Protein AF-B7PJU0-F1 (afdb_monomer_lite)

Foldseek 3Di:
DVVVVVVVVVLVCLVPPLLLVLLVLVVCVVVPNPAGKDKDKAAPVDNCPPPVNLVCLLVQVCVVVVHDVLSSVSSVVNVCQVVCCVVPVDDDQWDWDATPRIIMTMHDSDPDPPPDPVSVVSVVVSVVCVVVVVVVVVVVD

Organism: Ixodes scapularis (NCBI:txid6945)

pLDDT: mean 76.06, std 14.0, range [39.47, 94.56]

Sequence (141 aa):
MGDVRARQRDMFSDLLSVCPVLYFADFLVRAGARSVRRYLLSRRTEPRAQRSYALSLVFGDPMVRGSNPRLEALSLRMIHLWTSFAKTGRIPRRFQETIAGYTIEISDVVYSEEEAPFLRFREGHCNFLRPHYSRVLNGIL

Structure (mmCIF, N/CA/C/O backbone):
data_AF-B7PJU0-F1
#
_entry.id   AF-B7PJU0-F1
#
loop_
_atom_site.group_PDB
_atom_site.id
_atom_site.type_symbol
_atom_site.label_atom_id
_atom_site.label_alt_id
_atom_site.label_comp_id
_atom_site.label_asym_id
_atom_site.label_entity_id
_atom_site.label_seq_id
_atom_site.pdbx_PDB_ins_code
_atom_site.Cartn_x
_atom_site.Cartn_y
_atom_site.Cartn_z
_atom_site.occupancy
_atom_site.B_iso_or_equiv
_atom_site.auth_seq_id
_atom_site.auth_comp_id
_atom_site.auth_asym_id
_atom_site.auth_atom_id
_atom_site.pdbx_PDB_model_num
ATOM 1 N N . MET A 1 1 ? 10.832 30.383 -5.064 1.00 44.22 1 MET A N 1
ATOM 2 C CA . MET A 1 1 ? 9.435 30.060 -5.461 1.00 44.22 1 MET A CA 1
ATOM 3 C C . MET A 1 1 ? 9.118 28.558 -5.608 1.00 44.22 1 MET A C 1
ATOM 5 O O . MET A 1 1 ? 7.941 28.223 -5.582 1.00 44.22 1 MET A O 1
ATOM 9 N N . GLY A 1 2 ? 10.094 27.639 -5.727 1.00 51.72 2 GLY A N 1
ATOM 10 C CA . GLY A 1 2 ? 9.821 26.190 -5.864 1.00 51.72 2 GLY A CA 1
ATOM 11 C C . GLY A 1 2 ? 9.319 25.473 -4.596 1.00 51.72 2 GLY A C 1
ATOM 12 O O . GLY A 1 2 ? 8.578 24.499 -4.700 1.00 51.72 2 GLY A O 1
ATOM 13 N N . ASP A 1 3 ? 9.665 25.989 -3.415 1.00 64.75 3 ASP A N 1
ATOM 14 C CA . ASP A 1 3 ? 9.378 25.370 -2.111 1.00 64.75 3 ASP A CA 1
ATOM 15 C C . ASP A 1 3 ? 7.884 25.458 -1.717 1.00 64.75 3 ASP A C 1
ATOM 17 O O . ASP A 1 3 ? 7.265 24.474 -1.324 1.00 64.75 3 ASP A O 1
ATOM 21 N N . VAL A 1 4 ? 7.230 26.600 -1.963 1.00 68.44 4 VAL A N 1
ATOM 22 C CA . VAL A 1 4 ? 5.816 26.817 -1.583 1.00 68.44 4 VAL A CA 1
ATOM 23 C C . VAL A 1 4 ? 4.866 25.842 -2.287 1.00 68.44 4 VAL A C 1
ATOM 25 O O . VAL A 1 4 ? 3.989 25.261 -1.653 1.00 68.44 4 VAL A O 1
ATOM 28 N N . ARG A 1 5 ? 5.064 25.595 -3.589 1.00 70.19 5 ARG A N 1
ATOM 29 C CA . ARG A 1 5 ? 4.241 24.635 -4.349 1.00 70.19 5 ARG A CA 1
ATOM 30 C C . ARG A 1 5 ? 4.484 23.187 -3.921 1.00 70.19 5 ARG A C 1
ATOM 32 O O . ARG A 1 5 ? 3.604 22.346 -4.091 1.00 70.19 5 ARG A O 1
ATOM 39 N N . ALA A 1 6 ? 5.681 22.858 -3.437 1.00 66.50 6 ALA A N 1
ATOM 40 C CA . ALA A 1 6 ? 5.957 21.539 -2.875 1.00 66.50 6 ALA A CA 1
ATOM 41 C C . ALA A 1 6 ? 5.188 21.361 -1.559 1.00 66.50 6 ALA A C 1
ATOM 43 O O . ALA A 1 6 ? 4.360 20.459 -1.472 1.00 66.50 6 ALA A O 1
ATOM 44 N N . ARG A 1 7 ? 5.325 22.316 -0.631 1.00 69.44 7 ARG A N 1
ATOM 45 C CA . ARG A 1 7 ? 4.628 22.310 0.665 1.00 69.44 7 ARG A CA 1
ATOM 46 C C . ARG A 1 7 ? 3.106 22.296 0.541 1.00 69.44 7 ARG A C 1
ATOM 48 O O . ARG A 1 7 ? 2.445 21.534 1.235 1.00 69.44 7 ARG A O 1
ATOM 55 N N . GLN A 1 8 ? 2.537 23.089 -0.371 1.00 75.25 8 GLN A N 1
ATOM 56 C CA . GLN A 1 8 ? 1.091 23.074 -0.623 1.00 75.25 8 GLN A CA 1
ATOM 57 C C . GLN A 1 8 ? 0.612 21.692 -1.082 1.00 75.25 8 GLN A C 1
ATOM 59 O O . GLN A 1 8 ? -0.399 21.198 -0.596 1.00 75.25 8 GLN A O 1
ATOM 64 N N . ARG A 1 9 ? 1.344 21.035 -1.987 1.00 73.19 9 ARG A N 1
ATOM 65 C CA . ARG A 1 9 ? 0.986 19.687 -2.453 1.00 73.19 9 ARG A CA 1
ATOM 66 C C . ARG A 1 9 ? 1.139 18.634 -1.366 1.00 73.19 9 ARG A C 1
ATOM 68 O O . ARG A 1 9 ? 0.289 17.757 -1.282 1.00 73.19 9 ARG A O 1
ATOM 75 N N . ASP A 1 10 ? 2.175 18.735 -0.541 1.00 73.00 10 ASP A N 1
ATOM 76 C CA . ASP A 1 10 ? 2.347 17.870 0.625 1.00 73.00 10 ASP A CA 1
ATOM 77 C C . ASP A 1 10 ? 1.168 18.003 1.590 1.00 73.00 10 ASP A C 1
ATOM 79 O O . ASP A 1 10 ? 0.612 16.992 2.005 1.00 73.00 10 ASP A O 1
ATOM 83 N N . MET A 1 11 ? 0.717 19.231 1.854 1.00 75.50 11 MET A N 1
ATOM 84 C CA . MET A 1 11 ? -0.460 19.496 2.680 1.00 75.50 11 MET A CA 1
ATOM 85 C C . MET A 1 11 ? -1.736 18.885 2.083 1.00 75.50 11 MET A C 1
ATOM 87 O O . MET A 1 11 ? -2.495 18.234 2.796 1.00 75.50 11 MET A O 1
ATOM 91 N N . PHE A 1 12 ? -1.969 19.036 0.774 1.00 79.31 12 PHE A N 1
ATOM 92 C CA . PHE A 1 12 ? -3.116 18.403 0.110 1.00 79.31 12 PHE A CA 1
ATOM 93 C C . PHE A 1 12 ? -3.019 16.873 0.103 1.00 79.31 12 PHE A C 1
ATOM 95 O O . PHE A 1 12 ? -4.028 16.199 0.288 1.00 79.31 12 PHE A O 1
ATOM 102 N N . SER A 1 13 ? -1.826 16.310 -0.090 1.00 77.88 13 SER A N 1
ATOM 103 C CA . SER A 1 13 ? -1.604 14.862 -0.024 1.00 77.88 13 SER A CA 1
ATOM 104 C C . SER A 1 13 ? -1.875 14.318 1.381 1.00 77.88 13 SER A C 1
ATOM 106 O O . SER A 1 13 ? -2.505 13.265 1.520 1.00 77.88 13 SER A O 1
ATOM 108 N N . ASP A 1 14 ? -1.452 15.045 2.414 1.00 79.00 14 ASP A N 1
ATOM 109 C CA . ASP A 1 14 ? -1.707 14.695 3.810 1.00 79.00 14 ASP A CA 1
ATOM 110 C C . ASP A 1 14 ? -3.201 14.754 4.125 1.00 79.00 14 ASP A C 1
ATOM 112 O O . ASP A 1 14 ? -3.755 13.792 4.660 1.00 79.00 14 ASP A O 1
ATOM 116 N N . LEU A 1 15 ? -3.867 15.832 3.703 1.00 80.62 15 LEU A N 1
ATOM 117 C CA . LEU A 1 15 ? -5.296 16.052 3.915 1.00 80.62 15 LEU A CA 1
ATOM 118 C C . LEU A 1 15 ? -6.177 15.036 3.161 1.00 80.62 15 LEU A C 1
ATOM 120 O O . LEU A 1 15 ? -7.170 14.552 3.685 1.00 80.62 15 LEU A O 1
ATOM 124 N N . LEU A 1 16 ? -5.837 14.700 1.916 1.00 80.81 16 LEU A N 1
ATOM 125 C CA . LEU A 1 16 ? -6.720 13.917 1.039 1.00 80.81 16 LEU A CA 1
ATOM 126 C C . LEU A 1 16 ? -6.354 12.432 0.941 1.00 80.81 16 LEU A C 1
ATOM 128 O O . LEU A 1 16 ? -7.089 11.663 0.323 1.00 80.81 16 LEU A O 1
ATOM 132 N N . SER A 1 17 ? -5.205 12.016 1.475 1.00 79.69 17 SER A N 1
ATOM 133 C CA . SER A 1 17 ? -4.754 10.617 1.393 1.00 79.69 17 SER A CA 1
ATOM 134 C C . SER A 1 17 ? -4.157 10.115 2.683 1.00 79.69 17 SER A C 1
ATOM 136 O O . SER A 1 17 ? -4.664 9.156 3.254 1.00 79.69 17 SER A O 1
ATOM 138 N N . VAL A 1 18 ? -3.039 10.711 3.099 1.00 79.88 18 VAL A N 1
ATOM 139 C CA . VAL A 1 18 ? -2.160 10.065 4.074 1.00 79.88 18 VAL A CA 1
ATOM 140 C C . VAL A 1 18 ? -2.856 10.024 5.426 1.00 79.88 18 VAL A C 1
ATOM 142 O O . VAL A 1 18 ? -3.048 8.945 5.976 1.00 79.88 18 VAL A O 1
ATOM 145 N N . CYS A 1 19 ? -3.324 11.168 5.927 1.00 82.31 19 CYS A N 1
ATOM 146 C CA . CYS A 1 19 ? -3.940 11.236 7.245 1.00 82.31 19 CYS A CA 1
ATOM 147 C C . CYS A 1 19 ? -5.275 10.484 7.351 1.00 82.31 19 CYS A C 1
ATOM 149 O O . CYS A 1 19 ? -5.443 9.783 8.349 1.00 82.31 19 CYS A O 1
ATOM 151 N N . PRO A 1 20 ? -6.191 10.529 6.359 1.00 84.31 20 PRO A N 1
ATOM 152 C CA . PRO A 1 20 ? -7.375 9.672 6.367 1.00 84.31 20 PRO A CA 1
ATOM 153 C C . PRO A 1 20 ? -7.043 8.175 6.436 1.00 84.31 20 PRO A C 1
ATOM 155 O O . PRO A 1 20 ? -7.652 7.455 7.222 1.00 84.31 20 PRO A O 1
ATOM 158 N N . VAL A 1 21 ? -6.056 7.703 5.662 1.00 84.56 21 VAL A N 1
ATOM 159 C CA . VAL A 1 21 ? -5.651 6.284 5.661 1.00 84.56 21 VAL A CA 1
ATOM 160 C C . VAL A 1 21 ? -5.015 5.887 6.991 1.00 84.56 21 VAL A C 1
ATOM 162 O O . VAL A 1 21 ? -5.338 4.827 7.522 1.00 84.56 21 VAL A O 1
ATOM 165 N N . LEU A 1 22 ? -4.147 6.735 7.554 1.00 82.62 22 LEU A N 1
ATOM 166 C CA . LEU A 1 22 ? -3.555 6.495 8.872 1.00 82.62 22 LEU A CA 1
ATOM 167 C C . LEU A 1 22 ? -4.631 6.454 9.963 1.00 82.62 22 LEU A C 1
ATOM 169 O O . LEU A 1 22 ? -4.653 5.528 10.766 1.00 82.62 22 LEU A O 1
ATOM 173 N N . TYR A 1 23 ? -5.569 7.402 9.947 1.00 82.38 23 TYR A N 1
ATOM 174 C CA . TYR A 1 23 ? -6.664 7.437 10.912 1.00 82.38 23 TYR A CA 1
ATOM 175 C C . TYR A 1 23 ? -7.587 6.219 10.795 1.00 82.38 23 TYR A C 1
ATOM 177 O O . TYR A 1 23 ? -7.970 5.635 11.807 1.00 82.38 23 TYR A O 1
ATOM 185 N N . PHE A 1 24 ? -7.914 5.797 9.574 1.00 84.50 24 PHE A N 1
ATOM 186 C CA . PHE A 1 24 ? -8.717 4.600 9.350 1.00 84.50 24 PHE A CA 1
ATOM 187 C C . PHE A 1 24 ? -7.995 3.330 9.820 1.00 84.50 24 PHE A C 1
ATOM 189 O O . PHE A 1 24 ? -8.608 2.467 10.443 1.00 84.50 24 PHE A O 1
ATOM 196 N N . ALA A 1 25 ? -6.682 3.234 9.594 1.00 84.62 25 ALA A N 1
ATOM 197 C CA . ALA A 1 25 ? -5.875 2.133 10.107 1.00 84.62 25 ALA A CA 1
ATOM 198 C C . ALA A 1 25 ? -5.895 2.088 11.647 1.00 84.62 25 ALA A C 1
ATOM 200 O O . ALA A 1 25 ? -6.136 1.022 12.218 1.00 84.62 25 ALA A O 1
ATOM 201 N N . ASP A 1 26 ? -5.723 3.237 12.312 1.00 81.50 26 ASP A N 1
ATOM 202 C CA . ASP A 1 26 ? -5.823 3.357 13.774 1.00 81.50 26 ASP A CA 1
ATOM 203 C C . ASP A 1 26 ? -7.212 2.932 14.277 1.00 81.50 26 ASP A C 1
ATOM 205 O O . ASP A 1 26 ? -7.333 2.246 15.295 1.00 81.50 26 ASP A O 1
ATOM 209 N N . PHE A 1 27 ? -8.271 3.347 13.575 1.00 83.50 27 PHE A N 1
ATOM 210 C CA . PHE A 1 27 ? -9.649 2.985 13.896 1.00 83.50 27 PHE A CA 1
ATOM 211 C C . PHE A 1 27 ? -9.868 1.471 13.809 1.00 83.50 27 PHE A C 1
ATOM 213 O O . PHE A 1 27 ? -10.403 0.888 14.748 1.00 83.50 27 PHE A O 1
ATOM 220 N N . LEU A 1 28 ? -9.403 0.817 12.737 1.00 86.12 28 LEU A N 1
ATOM 221 C CA . LEU A 1 28 ? -9.536 -0.633 12.565 1.00 86.12 28 LEU A CA 1
ATOM 222 C C . LEU A 1 28 ? -8.865 -1.409 13.702 1.00 86.12 28 LEU A C 1
ATOM 224 O O . LEU A 1 28 ? -9.447 -2.364 14.215 1.00 86.12 28 LEU A O 1
ATOM 228 N N . VAL A 1 29 ? -7.671 -0.988 14.133 1.00 85.06 29 VAL A N 1
ATOM 229 C CA . VAL A 1 29 ? -6.995 -1.601 15.288 1.00 85.06 29 VAL A CA 1
ATOM 230 C C . VAL A 1 29 ? -7.843 -1.463 16.551 1.00 85.06 29 VAL A C 1
ATOM 232 O O . VAL A 1 29 ? -8.069 -2.455 17.242 1.00 85.06 29 VAL A O 1
ATOM 235 N N . ARG A 1 30 ? -8.364 -0.261 16.837 1.00 83.56 30 ARG A N 1
ATOM 236 C CA . ARG A 1 30 ? -9.221 -0.019 18.015 1.00 83.56 30 ARG A CA 1
ATOM 237 C C . ARG A 1 30 ? -10.539 -0.790 17.963 1.00 83.56 30 ARG A C 1
ATOM 239 O O . ARG A 1 30 ? -11.025 -1.212 19.004 1.00 83.56 30 ARG A O 1
ATOM 246 N N . ALA A 1 31 ? -11.086 -1.001 16.769 1.00 86.56 31 ALA A N 1
ATOM 247 C CA . ALA A 1 31 ? -12.291 -1.794 16.541 1.00 86.56 31 ALA A CA 1
ATOM 248 C C . ALA A 1 31 ? -12.059 -3.317 16.669 1.00 86.56 31 ALA A C 1
ATOM 250 O O . ALA A 1 31 ? -12.998 -4.095 16.517 1.00 86.56 31 ALA A O 1
ATOM 251 N N . GLY A 1 32 ? -10.827 -3.763 16.946 1.00 85.62 32 GLY A N 1
ATOM 252 C CA . GLY A 1 32 ? -10.502 -5.173 17.171 1.00 85.62 32 GLY A CA 1
ATOM 253 C C . GLY A 1 32 ? -10.046 -5.933 15.924 1.00 85.62 32 GLY A C 1
ATOM 254 O O . GLY A 1 32 ? -10.018 -7.168 15.933 1.00 85.62 32 GLY A O 1
ATOM 255 N N . ALA A 1 33 ? -9.668 -5.236 14.845 1.00 85.56 33 ALA A N 1
ATOM 256 C CA . ALA A 1 33 ? -9.076 -5.888 13.682 1.00 85.56 33 ALA A CA 1
ATOM 257 C C . ALA A 1 33 ? -7.775 -6.609 14.073 1.00 85.56 33 ALA A C 1
ATOM 259 O O . ALA A 1 33 ? -6.842 -6.022 14.617 1.00 85.56 33 ALA A O 1
ATOM 260 N N . ARG A 1 34 ? -7.700 -7.908 13.761 1.00 79.50 34 ARG A N 1
ATOM 261 C CA . ARG A 1 34 ? -6.589 -8.783 14.180 1.00 79.50 34 ARG A CA 1
ATOM 262 C C . ARG A 1 34 ? -5.289 -8.562 13.400 1.00 79.50 34 ARG A C 1
ATOM 264 O O . ARG A 1 34 ? -4.231 -8.995 13.848 1.00 79.50 34 ARG A O 1
ATOM 271 N N . SER A 1 35 ? -5.365 -7.953 12.217 1.00 81.75 35 SER A N 1
ATOM 272 C CA . SER A 1 35 ? -4.216 -7.721 11.338 1.00 81.75 35 SER A CA 1
ATOM 273 C C . SER A 1 35 ? -4.435 -6.448 10.528 1.00 81.75 35 SER A C 1
ATOM 275 O O . SER A 1 35 ? -5.211 -6.437 9.575 1.00 81.75 35 SER A O 1
ATOM 277 N N . VAL A 1 36 ? -3.756 -5.371 10.923 1.00 85.06 36 VAL A N 1
ATOM 278 C CA . VAL A 1 36 ? -3.688 -4.123 10.156 1.00 85.06 36 VAL A CA 1
ATOM 279 C C . VAL A 1 36 ? -2.220 -3.829 9.871 1.00 85.06 36 VAL A C 1
ATOM 281 O O . VAL A 1 36 ? -1.369 -3.870 10.767 1.00 85.06 36 VAL A O 1
ATOM 284 N N . ARG A 1 37 ? -1.915 -3.588 8.597 1.00 84.50 37 ARG A N 1
ATOM 285 C CA . ARG A 1 37 ? -0.563 -3.338 8.099 1.00 84.50 37 ARG A CA 1
ATOM 286 C C . ARG A 1 37 ? -0.578 -2.110 7.214 1.00 84.50 37 ARG A C 1
ATOM 288 O O . ARG A 1 37 ? -1.477 -1.951 6.391 1.00 84.50 37 ARG A O 1
ATOM 295 N N . ARG A 1 38 ? 0.430 -1.261 7.379 1.00 84.19 38 ARG A N 1
ATOM 296 C CA . ARG A 1 38 ? 0.674 -0.103 6.519 1.00 84.19 38 ARG A CA 1
ATOM 297 C C . ARG A 1 38 ? 1.910 -0.382 5.687 1.00 84.19 38 ARG A C 1
ATOM 299 O O . ARG A 1 38 ? 2.838 -1.037 6.160 1.00 84.19 38 ARG A O 1
ATOM 306 N N . TYR A 1 39 ? 1.924 0.134 4.466 1.00 83.62 39 TYR A N 1
ATOM 307 C CA . TYR A 1 39 ? 3.143 0.178 3.680 1.00 83.62 39 TYR A CA 1
ATOM 308 C C . TYR A 1 39 ? 3.323 1.542 3.023 1.00 83.62 39 TYR A C 1
ATOM 310 O O . TYR A 1 39 ? 2.351 2.210 2.666 1.00 83.62 39 TYR A O 1
ATOM 318 N N . LEU A 1 40 ? 4.579 1.935 2.859 1.00 81.69 40 LEU A N 1
ATOM 319 C CA . LEU A 1 40 ? 4.999 3.102 2.106 1.00 81.69 40 LEU A CA 1
ATOM 320 C C . LEU A 1 40 ? 5.849 2.625 0.931 1.00 81.69 40 LEU A C 1
ATOM 322 O O . LEU A 1 40 ? 6.829 1.908 1.112 1.00 81.69 40 LEU A O 1
ATOM 326 N N . LEU A 1 41 ? 5.472 3.047 -0.272 1.00 83.94 41 LEU A N 1
ATOM 327 C CA . LEU A 1 41 ? 6.292 2.915 -1.468 1.00 83.94 41 LEU A CA 1
ATOM 328 C C . LEU A 1 41 ? 6.826 4.303 -1.820 1.00 83.94 41 LEU A C 1
ATOM 330 O O . LEU A 1 41 ? 6.053 5.200 -2.157 1.00 83.94 41 LEU A O 1
ATOM 334 N N . SER A 1 42 ? 8.140 4.486 -1.746 1.00 78.31 42 SER A N 1
ATOM 335 C CA . SER A 1 42 ? 8.796 5.768 -2.022 1.00 78.31 42 SER A CA 1
ATOM 336 C C . SER A 1 42 ? 9.967 5.596 -2.985 1.00 78.31 42 SER A C 1
ATOM 338 O O . SER A 1 42 ? 10.483 4.497 -3.143 1.00 78.31 42 SER A O 1
ATOM 340 N N . ARG A 1 43 ? 10.402 6.670 -3.650 1.00 76.44 43 ARG A N 1
ATOM 341 C CA . ARG A 1 43 ? 11.610 6.685 -4.489 1.00 76.44 43 ARG A CA 1
ATOM 342 C C . ARG A 1 43 ? 12.421 7.928 -4.148 1.00 76.44 43 ARG A C 1
ATOM 344 O O . ARG A 1 43 ? 11.894 9.035 -4.190 1.00 76.44 43 ARG A O 1
ATOM 351 N N . ARG A 1 44 ? 13.713 7.773 -3.833 1.00 60.16 44 ARG A N 1
ATOM 352 C CA . ARG A 1 44 ? 14.578 8.899 -3.404 1.00 60.16 44 ARG A CA 1
ATOM 353 C C . ARG A 1 44 ? 14.636 10.046 -4.420 1.00 60.16 44 ARG A C 1
ATOM 355 O O . ARG A 1 44 ? 14.706 11.203 -4.026 1.00 60.16 44 ARG A O 1
ATOM 362 N N . THR A 1 45 ? 14.612 9.728 -5.713 1.00 55.97 45 THR A N 1
ATOM 363 C CA . THR A 1 45 ? 14.690 10.711 -6.808 1.00 55.97 45 THR A CA 1
ATOM 364 C C . THR A 1 45 ? 13.326 11.227 -7.261 1.00 55.97 45 THR A C 1
ATOM 366 O O . THR A 1 45 ? 13.243 12.245 -7.940 1.00 55.97 45 THR A O 1
ATOM 369 N N . GLU A 1 46 ? 12.248 10.548 -6.873 1.00 55.19 46 GLU A N 1
ATOM 370 C CA . GLU A 1 46 ? 10.877 10.945 -7.164 1.00 55.19 46 GLU A CA 1
ATOM 371 C C . GLU A 1 46 ? 10.039 10.694 -5.909 1.00 55.19 46 GLU A C 1
ATOM 373 O O . GLU A 1 46 ? 9.500 9.599 -5.740 1.00 55.19 46 GLU A O 1
ATOM 378 N N . PRO A 1 47 ? 9.795 11.708 -5.062 1.00 52.62 47 PRO A N 1
ATOM 379 C CA . PRO A 1 47 ? 8.817 11.584 -3.974 1.00 52.62 47 PRO A CA 1
ATOM 380 C C . PRO A 1 47 ? 7.381 11.325 -4.487 1.00 52.62 47 PRO A C 1
ATOM 382 O O . PRO A 1 47 ? 6.429 11.277 -3.718 1.00 52.62 47 PRO A O 1
ATOM 385 N N . ARG A 1 48 ? 7.219 11.170 -5.807 1.00 55.25 48 ARG A N 1
ATOM 386 C CA . ARG A 1 48 ? 5.994 11.000 -6.573 1.00 55.25 48 ARG A CA 1
ATOM 387 C C . ARG A 1 48 ? 5.920 9.585 -7.144 1.00 55.25 48 ARG A C 1
ATOM 389 O O . ARG A 1 48 ? 5.829 9.430 -8.361 1.00 55.25 48 ARG A O 1
ATOM 396 N N . ALA A 1 49 ? 5.921 8.551 -6.305 1.00 53.41 49 ALA A N 1
ATOM 397 C CA . ALA A 1 49 ? 5.303 7.306 -6.753 1.00 53.41 49 ALA A CA 1
ATOM 398 C C . ALA A 1 49 ? 3.838 7.659 -7.063 1.00 53.41 49 ALA A C 1
ATOM 400 O O . ALA A 1 49 ? 3.039 7.881 -6.154 1.00 53.41 49 ALA A O 1
ATOM 401 N N . GLN A 1 50 ? 3.517 7.878 -8.344 1.00 59.94 50 GLN A N 1
ATOM 402 C CA . GLN A 1 50 ? 2.166 8.242 -8.762 1.00 59.94 50 GLN A CA 1
ATOM 403 C C . GLN A 1 50 ? 1.226 7.171 -8.202 1.00 59.94 50 GLN A C 1
ATOM 405 O O . GLN A 1 50 ? 1.558 5.992 -8.273 1.00 59.94 50 GLN A O 1
ATOM 410 N N . ARG A 1 51 ? 0.082 7.539 -7.610 1.00 62.06 51 ARG A N 1
ATOM 411 C CA . ARG A 1 51 ? -0.850 6.555 -7.011 1.00 62.06 51 ARG A CA 1
ATOM 412 C C . ARG A 1 51 ? -1.161 5.386 -7.966 1.00 62.06 51 ARG A C 1
ATOM 414 O O . ARG A 1 51 ? -1.263 4.246 -7.530 1.00 62.06 51 ARG A O 1
ATOM 421 N N . SER A 1 52 ? -1.244 5.670 -9.266 1.00 66.75 52 SER A N 1
ATOM 422 C CA . SER A 1 52 ? -1.408 4.694 -10.352 1.00 66.75 52 SER A CA 1
ATOM 423 C C . SER A 1 52 ? -0.241 3.708 -10.489 1.00 66.75 52 SER A C 1
ATOM 425 O O . SER A 1 52 ? -0.444 2.553 -10.852 1.00 66.75 52 SER A O 1
ATOM 427 N N . TYR A 1 53 ? 0.977 4.131 -10.165 1.00 78.56 53 TYR A N 1
ATOM 428 C CA . TYR A 1 53 ? 2.181 3.318 -10.271 1.00 78.56 53 TYR A CA 1
ATOM 429 C C . TYR A 1 53 ? 2.202 2.171 -9.259 1.00 78.56 53 TYR A C 1
ATOM 431 O O . TYR A 1 53 ? 2.519 1.041 -9.625 1.00 78.56 53 TYR A O 1
ATOM 439 N N . ALA A 1 54 ? 1.793 2.421 -8.010 1.00 80.75 54 ALA A N 1
ATOM 440 C CA . ALA A 1 54 ? 1.685 1.361 -7.007 1.00 80.75 54 ALA A CA 1
ATOM 441 C C . ALA A 1 54 ? 0.720 0.253 -7.464 1.00 80.75 54 ALA A C 1
ATOM 443 O O . ALA A 1 54 ? 1.044 -0.924 -7.336 1.00 80.75 54 ALA A O 1
ATOM 444 N N . LEU A 1 55 ? -0.415 0.620 -8.073 1.00 85.06 55 LEU A N 1
ATOM 445 C CA . LEU A 1 55 ? -1.355 -0.34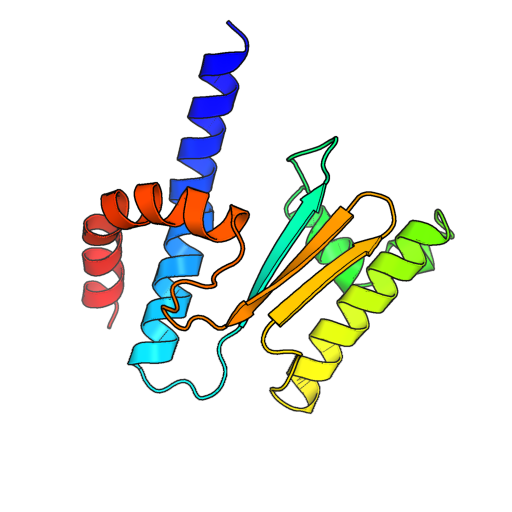7 -8.651 1.00 85.06 55 LEU A CA 1
ATOM 446 C C . LEU A 1 55 ? -0.727 -1.123 -9.814 1.00 85.06 55 LEU A C 1
ATOM 448 O O . LEU A 1 55 ? -0.808 -2.346 -9.826 1.00 85.06 55 LEU A O 1
ATOM 452 N N . SER A 1 56 ? -0.036 -0.443 -10.735 1.00 88.25 56 SER A N 1
ATOM 453 C CA . SER A 1 56 ? 0.632 -1.107 -11.868 1.00 88.25 56 SER A CA 1
ATOM 454 C C . SER A 1 56 ? 1.637 -2.180 -11.421 1.00 88.25 56 SER A C 1
ATOM 456 O O . SER A 1 56 ? 1.721 -3.247 -12.026 1.00 88.25 56 SER A O 1
ATOM 458 N N . LEU A 1 57 ? 2.346 -1.952 -10.306 1.00 89.62 57 LEU A N 1
ATOM 459 C CA . LEU A 1 57 ? 3.266 -2.934 -9.727 1.00 89.62 57 LEU A CA 1
ATOM 460 C C . LEU A 1 57 ? 2.535 -4.146 -9.144 1.00 89.62 57 LEU A C 1
ATOM 462 O O . LEU A 1 57 ? 3.026 -5.263 -9.276 1.00 89.62 57 LEU A O 1
ATOM 466 N N . VAL A 1 58 ? 1.387 -3.935 -8.498 1.00 91.50 58 VAL A N 1
ATOM 467 C CA . VAL A 1 58 ? 0.587 -5.010 -7.885 1.00 91.50 58 VAL A CA 1
ATOM 468 C C . VAL A 1 58 ? -0.110 -5.869 -8.939 1.00 91.50 58 VAL A C 1
ATOM 470 O O . VAL A 1 58 ? -0.301 -7.057 -8.711 1.00 91.50 58 VAL A O 1
ATOM 473 N N . PHE A 1 59 ? -0.459 -5.299 -10.093 1.00 92.19 59 PHE A N 1
ATOM 474 C CA . PHE A 1 59 ? -1.097 -6.036 -11.189 1.00 92.19 59 PHE A CA 1
ATOM 475 C C . PHE A 1 59 ? -0.118 -6.635 -12.202 1.00 92.19 59 PHE A C 1
ATOM 477 O O . PHE A 1 59 ? -0.531 -7.418 -13.052 1.00 92.19 59 PHE A O 1
ATOM 484 N N . GLY A 1 60 ? 1.177 -6.341 -12.088 1.00 91.50 60 GLY A N 1
ATOM 485 C CA . GLY A 1 60 ? 2.190 -6.987 -12.916 1.00 91.50 60 GLY A CA 1
ATOM 486 C C . GLY A 1 60 ? 2.489 -6.307 -14.245 1.00 91.50 60 GLY A C 1
ATOM 487 O O . GLY A 1 60 ? 3.159 -6.912 -15.081 1.00 91.50 60 GLY A O 1
ATOM 488 N N . ASP A 1 61 ? 2.065 -5.056 -14.445 1.00 90.50 61 ASP A N 1
ATOM 489 C CA . ASP A 1 61 ? 2.325 -4.304 -15.681 1.00 90.50 61 ASP A CA 1
ATOM 490 C C . ASP A 1 61 ? 3.809 -4.319 -16.101 1.00 90.50 61 ASP A C 1
ATOM 492 O O . ASP A 1 61 ? 4.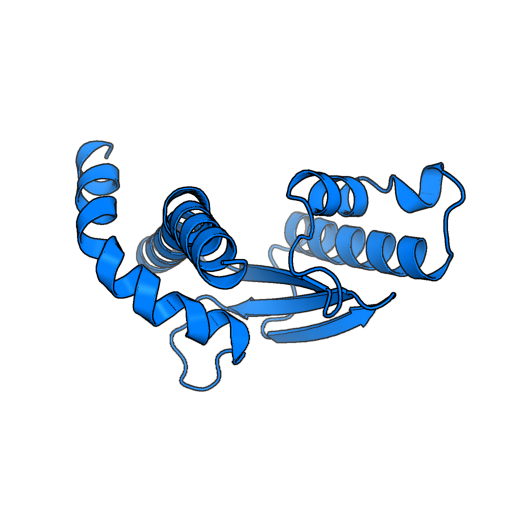078 -4.513 -17.291 1.00 90.50 61 ASP A O 1
ATOM 496 N N . PRO A 1 62 ? 4.794 -4.157 -15.185 1.00 89.19 62 PRO A N 1
ATOM 497 C CA . PRO A 1 62 ? 6.208 -4.217 -15.556 1.00 89.19 62 PRO A CA 1
ATOM 498 C C . PRO A 1 62 ? 6.635 -5.560 -16.157 1.00 89.19 62 PRO A C 1
ATOM 500 O O . PRO A 1 62 ? 7.509 -5.570 -17.019 1.00 89.19 62 PRO A O 1
ATOM 503 N N . MET A 1 63 ? 6.019 -6.666 -15.733 1.00 87.50 63 MET A N 1
ATOM 504 C CA . MET A 1 63 ? 6.331 -8.008 -16.238 1.00 87.50 63 MET A CA 1
ATOM 505 C C . MET A 1 63 ? 5.724 -8.241 -17.625 1.00 87.50 63 MET A C 1
ATOM 507 O O . MET A 1 63 ? 6.343 -8.860 -18.480 1.00 87.50 63 MET A O 1
ATOM 511 N N . VAL A 1 64 ? 4.514 -7.723 -17.870 1.00 86.81 64 VAL A N 1
ATOM 512 C CA . VAL A 1 64 ? 3.817 -7.883 -19.160 1.00 86.81 64 VAL A CA 1
ATOM 513 C C . VAL A 1 64 ? 4.483 -7.058 -20.258 1.00 86.81 64 VAL A C 1
ATOM 515 O O . VAL A 1 64 ? 4.556 -7.481 -21.408 1.00 86.81 64 VAL A O 1
ATOM 518 N N . ARG A 1 65 ? 4.977 -5.866 -19.916 1.00 82.44 65 ARG A N 1
ATOM 519 C CA . ARG A 1 65 ? 5.570 -4.938 -20.888 1.00 82.44 65 ARG A CA 1
ATOM 520 C C . ARG A 1 65 ? 7.024 -5.263 -21.250 1.00 82.44 65 ARG A C 1
ATOM 522 O O . ARG A 1 65 ? 7.600 -4.511 -22.030 1.00 82.44 65 ARG A O 1
ATOM 529 N N . GLY A 1 66 ? 7.614 -6.325 -20.688 1.00 69.75 66 GLY A N 1
ATOM 530 C CA . GLY A 1 66 ? 9.030 -6.667 -20.878 1.00 69.75 66 GLY A CA 1
ATOM 531 C C . GLY A 1 66 ? 9.947 -5.525 -20.440 1.00 69.75 66 GLY A C 1
ATOM 532 O O . GLY A 1 66 ? 10.777 -5.044 -21.211 1.00 69.75 66 GLY A O 1
ATOM 533 N N . SER A 1 67 ? 9.693 -4.994 -19.244 1.00 70.12 67 SER A N 1
ATOM 534 C CA . SER A 1 67 ? 10.345 -3.776 -18.767 1.00 70.12 67 SER A CA 1
ATOM 535 C C . SER A 1 67 ? 11.707 -4.066 -18.116 1.00 70.12 67 SER A C 1
ATOM 537 O O . SER A 1 67 ? 12.268 -5.149 -18.208 1.00 70.12 67 SER A O 1
ATOM 539 N N . ASN A 1 68 ? 12.303 -3.058 -17.477 1.00 83.69 68 ASN A N 1
ATOM 540 C CA . ASN A 1 68 ? 13.565 -3.198 -16.749 1.00 83.69 68 ASN A CA 1
ATOM 541 C C . ASN A 1 68 ? 13.488 -4.361 -15.723 1.00 83.69 68 ASN A C 1
ATOM 543 O O . ASN A 1 68 ? 12.623 -4.295 -14.846 1.00 83.69 68 ASN A O 1
ATOM 547 N N . PRO A 1 69 ? 14.425 -5.337 -15.717 1.00 88.56 69 PRO A N 1
ATOM 548 C CA . PRO A 1 69 ? 14.397 -6.486 -14.798 1.00 88.56 69 PRO A CA 1
ATOM 549 C C . PRO A 1 69 ? 14.307 -6.109 -13.314 1.00 88.56 69 PRO A C 1
ATOM 551 O O . PRO A 1 69 ? 13.738 -6.829 -12.496 1.00 88.56 69 PRO A O 1
ATOM 554 N N . ARG A 1 70 ? 14.836 -4.938 -12.933 1.00 88.56 70 ARG A N 1
ATOM 555 C CA . ARG A 1 70 ? 14.718 -4.436 -11.557 1.00 88.56 70 ARG A CA 1
ATOM 556 C C . ARG A 1 70 ? 13.287 -3.998 -11.219 1.00 88.56 70 ARG A C 1
ATOM 558 O O . ARG A 1 70 ? 12.875 -4.124 -10.071 1.00 88.56 70 ARG A O 1
ATOM 565 N N . LEU A 1 71 ? 12.534 -3.476 -12.189 1.00 87.56 71 LEU A N 1
ATOM 566 C CA . LEU A 1 71 ? 11.121 -3.118 -12.015 1.00 87.56 71 LEU A CA 1
ATOM 567 C C . LEU A 1 71 ? 10.219 -4.351 -12.005 1.00 87.56 71 LEU A C 1
ATOM 569 O O . LEU A 1 71 ? 9.254 -4.386 -11.247 1.00 87.56 71 LEU A O 1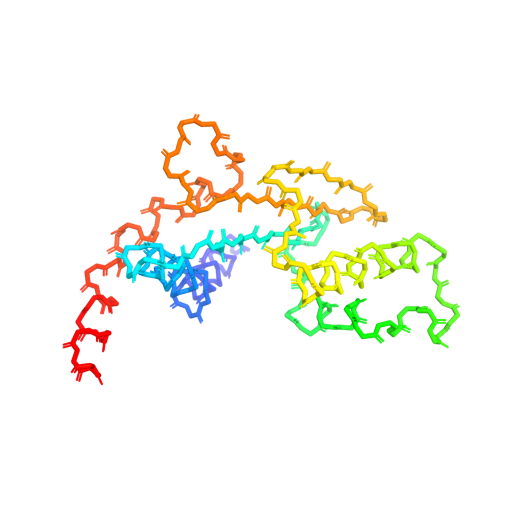
ATOM 573 N N . GLU A 1 72 ? 10.562 -5.376 -12.781 1.00 91.50 72 GLU A N 1
ATOM 574 C CA . GLU A 1 72 ? 9.900 -6.681 -12.709 1.00 91.50 72 GLU A CA 1
ATOM 575 C C . GLU A 1 72 ? 10.087 -7.315 -11.328 1.00 91.50 72 GLU A C 1
ATOM 577 O O . GLU A 1 72 ? 9.110 -7.725 -10.705 1.00 91.50 72 GLU A O 1
ATOM 582 N N . ALA A 1 73 ? 11.309 -7.289 -10.784 1.00 91.69 73 ALA A N 1
ATOM 583 C CA . ALA A 1 73 ? 11.582 -7.754 -9.424 1.00 91.69 73 ALA A CA 1
ATOM 584 C C . ALA A 1 73 ? 10.775 -6.981 -8.363 1.00 91.69 73 ALA A C 1
ATOM 586 O O . ALA A 1 73 ? 10.212 -7.584 -7.447 1.00 91.69 73 ALA A O 1
ATOM 587 N N . LEU A 1 74 ? 10.663 -5.653 -8.502 1.00 90.31 74 LEU A N 1
ATOM 588 C CA . LEU A 1 74 ? 9.831 -4.827 -7.621 1.00 90.31 74 LEU A CA 1
ATOM 589 C C . LEU A 1 74 ? 8.344 -5.213 -7.724 1.00 90.31 74 LEU A C 1
ATOM 591 O O . LEU A 1 74 ? 7.668 -5.342 -6.705 1.00 90.31 74 LEU A O 1
ATOM 595 N N . SER A 1 75 ? 7.840 -5.429 -8.940 1.00 92.56 75 SER A N 1
ATOM 596 C CA . SER A 1 75 ? 6.460 -5.856 -9.190 1.00 92.56 75 SER A CA 1
ATOM 597 C C . SER A 1 75 ? 6.169 -7.233 -8.587 1.00 92.56 75 SER A C 1
ATOM 599 O O . SER A 1 75 ? 5.207 -7.376 -7.833 1.00 92.56 75 SER A O 1
ATOM 601 N N . LEU A 1 76 ? 7.048 -8.216 -8.807 1.00 94.12 76 LEU A N 1
ATOM 602 C CA . LEU A 1 76 ? 6.963 -9.546 -8.196 1.00 94.12 76 LEU A CA 1
ATOM 603 C C . LEU A 1 76 ? 6.940 -9.469 -6.668 1.00 94.12 76 LEU A C 1
ATOM 605 O O . LEU A 1 76 ? 6.149 -10.161 -6.023 1.00 94.12 76 LEU A O 1
ATOM 609 N N . ARG A 1 77 ? 7.765 -8.598 -6.076 1.00 92.31 77 ARG A N 1
ATOM 610 C CA . ARG A 1 77 ? 7.787 -8.387 -4.625 1.00 92.31 77 ARG A CA 1
ATOM 611 C C . ARG A 1 77 ? 6.457 -7.841 -4.114 1.00 92.31 77 ARG A C 1
ATOM 613 O O . ARG A 1 77 ? 5.929 -8.362 -3.132 1.00 92.31 77 ARG A O 1
ATOM 620 N N . MET A 1 78 ? 5.894 -6.840 -4.790 1.00 92.06 78 MET A N 1
ATOM 621 C CA . MET A 1 78 ? 4.587 -6.272 -4.447 1.00 92.06 78 MET A CA 1
ATOM 622 C C . MET A 1 78 ? 3.469 -7.314 -4.574 1.00 92.06 78 MET A C 1
ATOM 624 O O . MET A 1 78 ? 2.690 -7.483 -3.636 1.00 92.06 78 MET A O 1
ATOM 628 N N . ILE A 1 79 ? 3.430 -8.069 -5.675 1.00 94.50 79 ILE A N 1
ATOM 629 C CA . ILE A 1 79 ? 2.481 -9.174 -5.877 1.00 94.50 79 ILE A CA 1
ATOM 630 C C . ILE A 1 79 ? 2.600 -10.196 -4.747 1.00 94.50 79 ILE A C 1
ATOM 632 O O . ILE A 1 79 ? 1.592 -10.604 -4.172 1.00 94.50 79 ILE A O 1
ATOM 636 N N . HIS A 1 80 ? 3.818 -10.596 -4.381 1.00 93.75 80 HIS A N 1
ATOM 637 C CA . HIS A 1 80 ? 4.036 -11.563 -3.311 1.00 93.75 80 HIS A CA 1
ATOM 638 C C . HIS A 1 80 ? 3.525 -11.062 -1.953 1.00 93.75 80 HIS A C 1
ATOM 640 O O . HIS A 1 80 ? 2.882 -11.819 -1.227 1.00 93.75 80 HIS A O 1
ATOM 646 N N . LEU A 1 81 ? 3.755 -9.790 -1.616 1.00 91.88 81 LEU A N 1
ATOM 647 C CA . LEU A 1 81 ? 3.252 -9.189 -0.378 1.00 91.88 81 LEU A CA 1
ATOM 648 C C . LEU A 1 81 ? 1.718 -9.181 -0.339 1.00 91.88 81 LEU A C 1
ATOM 650 O O . LEU A 1 81 ? 1.123 -9.666 0.624 1.00 91.88 81 LEU A O 1
ATOM 654 N N . TRP A 1 82 ? 1.075 -8.696 -1.403 1.00 92.19 82 TRP A N 1
ATOM 655 C CA . TRP A 1 82 ? -0.385 -8.634 -1.489 1.00 92.19 82 TRP A CA 1
ATOM 656 C C . TRP A 1 82 ? -1.035 -10.018 -1.502 1.00 92.19 82 TRP A C 1
ATOM 658 O O . TRP A 1 82 ? -1.998 -10.255 -0.774 1.00 92.19 82 TRP A O 1
ATOM 668 N N . THR A 1 83 ? -0.488 -10.961 -2.269 1.00 94.56 83 THR A N 1
ATOM 669 C CA . THR A 1 83 ? -1.005 -12.336 -2.322 1.00 94.56 83 THR A CA 1
ATOM 670 C C . THR A 1 83 ? -0.775 -13.094 -1.016 1.00 94.56 83 THR A C 1
ATOM 672 O O . THR A 1 83 ? -1.647 -13.856 -0.605 1.00 94.56 83 THR A O 1
ATOM 675 N N . SER A 1 84 ? 0.341 -12.864 -0.317 1.00 92.88 84 SER A N 1
ATOM 676 C CA . SER A 1 84 ? 0.586 -13.448 1.010 1.00 92.88 84 SER A CA 1
ATOM 677 C C . SER A 1 84 ? -0.405 -12.920 2.043 1.00 92.88 84 SER A C 1
ATOM 679 O O . SER A 1 84 ? -0.989 -13.715 2.787 1.00 92.88 84 SER A O 1
ATOM 681 N N . PHE A 1 85 ? -0.665 -11.606 2.038 1.00 90.50 85 PHE A N 1
ATOM 682 C CA . PHE A 1 85 ? -1.684 -11.002 2.894 1.00 90.50 85 PHE A CA 1
ATOM 683 C C . PHE A 1 85 ? -3.075 -11.565 2.589 1.00 90.50 85 PHE A C 1
ATOM 685 O O . PHE A 1 85 ? -3.764 -11.995 3.507 1.00 90.50 85 PHE A O 1
ATOM 692 N N . ALA A 1 86 ? -3.463 -11.643 1.314 1.00 91.56 86 ALA A N 1
ATOM 693 C CA . ALA A 1 86 ? -4.765 -12.172 0.910 1.00 91.56 86 ALA A CA 1
ATOM 694 C C . ALA A 1 86 ? -4.955 -13.647 1.303 1.00 91.56 86 ALA A C 1
ATOM 696 O O . ALA A 1 86 ? -6.023 -14.029 1.769 1.00 91.56 86 ALA A O 1
ATOM 697 N N . LYS A 1 87 ? -3.915 -14.477 1.147 1.00 92.88 87 LYS A N 1
ATOM 698 C CA . LYS A 1 87 ? -3.983 -15.916 1.447 1.00 92.88 87 LYS A CA 1
ATOM 699 C C . LYS A 1 87 ? -3.974 -16.225 2.940 1.00 92.88 87 LYS A C 1
ATOM 701 O O . LYS A 1 87 ? -4.606 -17.183 3.363 1.00 92.88 87 LYS A O 1
ATOM 706 N N . THR A 1 88 ? -3.202 -15.477 3.726 1.00 91.00 88 THR A N 1
ATOM 707 C CA . THR A 1 88 ? -2.875 -15.879 5.107 1.00 91.00 88 THR A CA 1
ATOM 708 C C . THR A 1 88 ? -3.249 -14.843 6.162 1.00 91.00 88 THR A C 1
ATOM 710 O O . THR A 1 88 ? -3.134 -15.114 7.357 1.00 91.00 88 THR A O 1
ATOM 713 N N . GLY A 1 89 ? -3.634 -13.633 5.751 1.00 86.88 89 GLY A N 1
ATOM 714 C CA . GLY A 1 89 ? -3.766 -12.470 6.631 1.00 86.88 89 GLY A CA 1
ATOM 715 C C . GLY A 1 89 ? -2.435 -11.995 7.225 1.00 86.88 89 GLY A C 1
ATOM 716 O O . GLY A 1 89 ? -2.431 -11.147 8.123 1.00 86.88 89 GLY A O 1
ATOM 717 N N . ARG A 1 90 ? -1.301 -12.557 6.776 1.00 83.12 90 ARG A N 1
ATOM 718 C CA . ARG A 1 90 ? 0.029 -12.343 7.352 1.00 83.12 90 ARG A CA 1
ATOM 719 C C . ARG A 1 90 ? 1.019 -11.870 6.294 1.00 83.12 90 ARG A C 1
ATOM 721 O O . ARG A 1 90 ? 1.155 -12.450 5.224 1.00 83.12 90 ARG A O 1
ATOM 728 N N . ILE A 1 91 ? 1.754 -10.832 6.666 1.00 86.88 91 ILE A N 1
ATOM 729 C CA . ILE A 1 91 ? 2.967 -10.332 6.014 1.00 86.88 91 ILE A CA 1
ATOM 730 C C . ILE A 1 91 ? 3.961 -9.939 7.118 1.00 86.88 91 ILE A C 1
ATOM 732 O O . ILE A 1 91 ? 3.538 -9.825 8.281 1.00 86.88 91 ILE A O 1
ATOM 736 N N . PRO A 1 92 ? 5.260 -9.751 6.806 1.00 83.12 92 PRO A N 1
ATOM 737 C CA . PRO A 1 92 ? 6.245 -9.307 7.789 1.00 83.12 92 PRO A CA 1
ATOM 738 C C . PRO A 1 92 ? 5.749 -8.089 8.577 1.00 83.12 92 PRO A C 1
ATOM 740 O O . PRO A 1 92 ? 5.189 -7.161 7.999 1.00 83.12 92 PRO A O 1
ATOM 743 N N . ARG A 1 93 ? 5.933 -8.112 9.904 1.00 78.94 93 ARG A N 1
ATOM 744 C CA . ARG A 1 93 ? 5.506 -7.021 10.804 1.00 78.94 93 ARG A CA 1
ATOM 745 C C . ARG A 1 93 ? 6.248 -5.719 10.519 1.00 78.94 93 ARG A C 1
ATOM 747 O O . ARG A 1 93 ? 5.675 -4.637 10.496 1.00 78.94 93 ARG A O 1
ATOM 754 N N . ARG A 1 94 ? 7.556 -5.841 10.310 1.00 77.94 94 ARG A N 1
ATOM 755 C CA . ARG A 1 94 ? 8.441 -4.745 9.939 1.00 77.94 94 ARG A CA 1
ATOM 756 C C . ARG A 1 94 ? 9.412 -5.243 8.899 1.00 77.94 94 ARG A C 1
ATOM 758 O O . ARG A 1 94 ? 9.950 -6.342 9.029 1.00 77.94 94 ARG A O 1
ATOM 765 N N . PHE A 1 95 ? 9.590 -4.448 7.862 1.00 83.88 95 PHE A N 1
ATOM 766 C CA . PHE A 1 95 ? 10.493 -4.768 6.775 1.00 83.88 95 PHE A CA 1
ATOM 767 C C . PHE A 1 95 ? 10.739 -3.513 5.940 1.00 83.88 95 PHE A C 1
ATOM 769 O O . PHE A 1 95 ? 9.829 -2.708 5.738 1.00 83.88 95 PHE A O 1
ATOM 776 N N . GLN A 1 96 ? 11.967 -3.376 5.453 1.00 84.69 96 GLN A N 1
ATOM 777 C CA . GLN A 1 96 ? 12.362 -2.338 4.519 1.00 84.69 96 GLN A CA 1
ATOM 778 C C . GLN A 1 96 ? 13.254 -2.964 3.452 1.00 84.69 96 GLN A C 1
ATOM 780 O O . GLN A 1 96 ? 14.212 -3.663 3.772 1.00 84.69 96 GLN A O 1
ATOM 785 N N . GLU A 1 97 ? 12.950 -2.711 2.186 1.00 87.00 97 GLU A N 1
ATOM 786 C CA . GLU A 1 97 ? 13.758 -3.178 1.059 1.00 87.00 97 GLU A CA 1
ATOM 787 C C . GLU A 1 97 ? 13.800 -2.111 -0.018 1.00 87.00 97 GLU A C 1
ATOM 789 O O . GLU A 1 97 ? 12.830 -1.382 -0.222 1.00 87.00 97 GLU A O 1
ATOM 794 N N . THR A 1 98 ? 14.935 -2.017 -0.709 1.00 88.31 98 THR A N 1
ATOM 795 C CA . THR A 1 98 ? 15.096 -1.095 -1.831 1.00 88.31 98 THR A CA 1
ATOM 796 C C . THR A 1 98 ? 15.346 -1.865 -3.120 1.00 88.31 98 THR A C 1
ATOM 798 O O . THR A 1 98 ? 16.353 -2.553 -3.248 1.00 88.31 98 THR A O 1
ATOM 801 N N . ILE A 1 99 ? 14.449 -1.709 -4.095 1.00 86.31 99 ILE A N 1
ATOM 802 C CA . ILE A 1 99 ? 14.508 -2.358 -5.409 1.00 86.31 99 ILE A CA 1
ATOM 803 C C . ILE A 1 99 ? 14.314 -1.289 -6.483 1.00 86.31 99 ILE A C 1
ATOM 805 O O . ILE A 1 99 ? 13.402 -0.472 -6.403 1.00 86.31 99 ILE A O 1
ATOM 809 N N . ALA A 1 100 ? 15.188 -1.261 -7.492 1.00 84.38 100 ALA A N 1
ATOM 810 C CA . ALA A 1 100 ? 15.128 -0.284 -8.589 1.00 84.38 100 ALA A CA 1
ATOM 811 C C . ALA A 1 100 ? 15.109 1.200 -8.140 1.00 84.38 100 ALA A C 1
ATOM 813 O O . ALA A 1 100 ? 14.590 2.066 -8.843 1.00 84.38 100 ALA A O 1
ATOM 814 N N . GLY A 1 101 ? 15.673 1.503 -6.965 1.00 81.00 101 GLY A N 1
ATOM 815 C CA . GLY A 1 101 ? 15.648 2.844 -6.369 1.00 81.00 101 GLY A CA 1
ATOM 816 C C . GLY A 1 101 ? 14.343 3.206 -5.650 1.00 81.00 101 GLY A C 1
ATOM 817 O O . GLY A 1 101 ? 14.244 4.317 -5.126 1.00 81.00 101 GLY A O 1
ATOM 818 N N . TYR A 1 102 ? 13.373 2.289 -5.603 1.00 83.06 102 TYR A N 1
ATOM 819 C CA . TYR A 1 102 ? 12.183 2.388 -4.765 1.00 83.06 102 TYR A CA 1
ATOM 820 C C . TYR A 1 102 ? 12.427 1.706 -3.430 1.00 83.06 10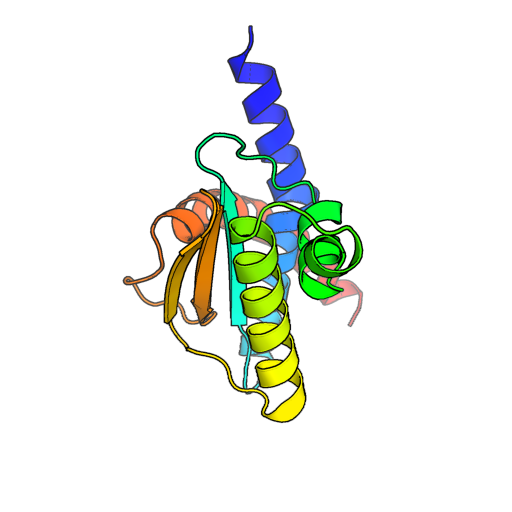2 TYR A C 1
ATOM 822 O O . TYR A 1 102 ? 12.935 0.590 -3.406 1.00 83.06 102 TYR A O 1
ATOM 830 N N . THR A 1 103 ? 12.015 2.342 -2.344 1.00 84.25 103 THR A N 1
ATOM 831 C CA . THR A 1 103 ? 12.005 1.765 -1.005 1.00 84.25 103 THR A CA 1
ATOM 832 C C . THR A 1 103 ? 10.576 1.365 -0.651 1.00 84.25 103 THR A C 1
ATOM 834 O O . THR A 1 103 ? 9.665 2.198 -0.687 1.00 84.25 103 THR A O 1
ATOM 837 N N . ILE A 1 104 ? 10.389 0.085 -0.331 1.00 85.06 104 ILE A N 1
ATOM 838 C CA . ILE A 1 104 ? 9.172 -0.450 0.278 1.00 85.06 104 ILE A CA 1
ATOM 839 C C . ILE A 1 104 ? 9.421 -0.519 1.779 1.00 85.06 104 ILE A C 1
ATOM 841 O O . ILE A 1 104 ? 10.367 -1.171 2.210 1.00 85.06 104 ILE A O 1
ATOM 845 N N . GLU A 1 105 ? 8.555 0.108 2.563 1.00 83.50 105 GLU A N 1
ATOM 846 C CA . GLU A 1 105 ? 8.547 0.023 4.024 1.00 83.50 105 GLU A CA 1
ATOM 847 C C . GLU A 1 105 ? 7.209 -0.543 4.475 1.00 83.50 105 GLU A C 1
ATOM 849 O O . GLU A 1 105 ? 6.172 -0.047 4.051 1.00 83.50 105 GLU A O 1
ATOM 854 N N . ILE A 1 106 ? 7.221 -1.569 5.323 1.00 82.44 106 ILE A N 1
ATOM 855 C CA . ILE A 1 106 ? 6.023 -2.135 5.952 1.00 82.44 106 ILE A CA 1
ATOM 856 C C . ILE A 1 106 ? 6.146 -1.955 7.454 1.00 82.44 106 ILE A C 1
ATOM 858 O O . ILE A 1 106 ? 7.198 -2.242 8.033 1.00 82.44 106 ILE A O 1
ATOM 862 N N . SER A 1 107 ? 5.059 -1.524 8.082 1.00 77.06 107 SER A N 1
ATOM 863 C CA . SER A 1 107 ? 4.963 -1.425 9.530 1.00 77.06 107 SER A CA 1
ATOM 864 C C . SER A 1 107 ? 3.599 -1.866 10.052 1.00 77.06 107 SER A C 1
ATOM 866 O O . SER A 1 107 ? 2.554 -1.754 9.396 1.00 77.06 107 SER A O 1
ATOM 868 N N . ASP A 1 108 ? 3.623 -2.349 11.288 1.00 72.19 108 ASP A N 1
ATOM 869 C CA . ASP A 1 108 ? 2.436 -2.505 12.112 1.00 72.19 108 ASP A CA 1
ATOM 870 C C . ASP A 1 108 ? 1.835 -1.126 12.443 1.00 72.19 108 ASP A C 1
ATOM 872 O O . ASP A 1 108 ? 2.518 -0.101 12.458 1.00 72.19 108 ASP A O 1
ATOM 876 N N . VAL A 1 109 ? 0.536 -1.099 12.736 1.00 67.12 109 VAL A N 1
ATOM 877 C CA . VAL A 1 109 ? -0.184 0.100 13.218 1.00 67.12 109 VAL A CA 1
ATOM 878 C C . VAL A 1 109 ? -0.045 0.249 14.744 1.00 67.12 109 VAL A C 1
ATOM 880 O O . VAL A 1 109 ? -0.877 0.838 15.419 1.00 67.12 109 VAL A O 1
ATOM 883 N N . VAL A 1 110 ? 0.994 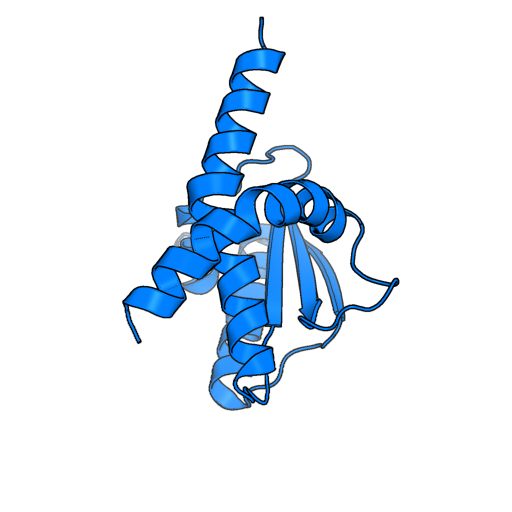-0.343 15.333 1.00 55.78 110 VAL A N 1
ATOM 884 C CA . VAL A 1 110 ? 1.202 -0.316 16.783 1.00 55.78 110 VAL A CA 1
ATOM 885 C C . VAL A 1 110 ? 2.096 0.869 17.119 1.00 55.78 110 VAL A C 1
ATOM 887 O O . VAL A 1 110 ? 3.237 0.903 16.662 1.00 55.78 110 VAL A O 1
ATOM 890 N N . TYR A 1 111 ? 1.590 1.784 17.954 1.00 47.47 111 TYR A N 1
ATOM 891 C CA . TYR A 1 111 ? 2.376 2.841 18.590 1.00 47.47 111 TYR A CA 1
ATOM 892 C C . TYR A 1 111 ? 3.552 2.212 19.338 1.00 47.47 111 TYR A C 1
ATOM 894 O O . TYR A 1 111 ? 3.419 1.694 20.443 1.00 47.47 111 TYR A O 1
ATOM 902 N N . SER A 1 112 ? 4.710 2.214 18.706 1.00 39.47 112 SER A N 1
ATOM 903 C CA . SER A 1 112 ? 5.973 1.827 19.304 1.00 39.47 112 SER A CA 1
ATOM 904 C C . SER A 1 112 ? 6.968 2.876 18.857 1.00 39.47 112 SER A C 1
ATOM 906 O O . SER A 1 112 ? 7.029 3.219 17.677 1.00 39.47 112 SER A O 1
ATOM 908 N N . GLU A 1 113 ? 7.773 3.366 19.793 1.00 43.19 113 GLU A N 1
ATOM 909 C CA . GLU A 1 113 ? 8.843 4.345 19.568 1.00 43.19 113 GLU A CA 1
ATOM 910 C C . GLU A 1 113 ? 9.947 3.863 18.608 1.00 43.19 113 GLU A C 1
ATOM 912 O O . GLU A 1 113 ? 10.991 4.500 18.494 1.00 43.19 113 GLU A O 1
ATOM 917 N N . GLU A 1 114 ? 9.716 2.770 17.882 1.00 44.81 114 GLU A N 1
ATOM 918 C CA . GLU A 1 114 ? 10.554 2.154 16.859 1.00 44.81 114 GLU A CA 1
ATOM 919 C C . GLU A 1 114 ? 9.883 2.171 15.467 1.00 44.81 114 GLU A C 1
ATOM 921 O O . GLU A 1 114 ? 10.222 1.376 14.589 1.00 44.81 114 GLU A O 1
ATOM 926 N N . GLU A 1 115 ? 8.898 3.045 15.230 1.00 51.62 115 GLU A N 1
ATOM 927 C CA . GLU A 1 115 ? 8.369 3.254 13.878 1.00 51.62 115 GLU A CA 1
ATOM 928 C C . GLU A 1 115 ? 9.440 3.792 12.919 1.00 51.62 115 GLU A C 1
ATOM 930 O O . GLU A 1 115 ? 10.299 4.590 13.316 1.00 51.62 115 GLU A O 1
ATOM 935 N N . ALA A 1 116 ? 9.347 3.383 11.647 1.00 47.19 116 ALA A N 1
ATOM 936 C CA . ALA A 1 116 ? 10.213 3.845 10.570 1.00 47.19 116 ALA A CA 1
ATOM 937 C C . ALA A 1 116 ? 10.222 5.388 10.495 1.00 47.19 116 ALA A C 1
ATOM 939 O O . ALA A 1 116 ? 9.158 6.014 10.569 1.00 47.19 116 ALA A O 1
ATOM 940 N N . PRO A 1 117 ? 11.398 6.020 10.325 1.00 48.62 117 PRO A N 1
ATOM 941 C CA . PRO A 1 117 ? 11.556 7.471 10.457 1.00 48.62 117 PRO A CA 1
ATOM 942 C C . PRO A 1 117 ? 10.676 8.277 9.488 1.00 48.62 117 PRO A C 1
ATOM 944 O O . PRO A 1 117 ? 10.279 9.397 9.805 1.00 48.62 117 PRO A O 1
ATOM 947 N N . PHE A 1 118 ? 10.317 7.707 8.333 1.00 45.84 118 PHE A N 1
ATOM 948 C CA . PHE A 1 118 ? 9.466 8.369 7.343 1.00 45.84 118 PHE A CA 1
ATOM 949 C C . PHE A 1 118 ? 7.973 8.370 7.691 1.00 45.84 118 PHE A C 1
ATOM 951 O O . PHE A 1 118 ? 7.282 9.335 7.366 1.00 45.84 118 PHE A O 1
ATOM 958 N N . LEU A 1 119 ? 7.467 7.329 8.361 1.00 51.53 119 LEU A N 1
ATOM 959 C CA . LEU A 1 119 ? 6.061 7.278 8.773 1.00 51.53 119 LEU A CA 1
ATOM 960 C C . LEU A 1 119 ? 5.797 8.239 9.937 1.00 51.53 119 LEU A C 1
ATOM 962 O O . LEU A 1 119 ? 4.823 8.989 9.878 1.00 51.53 119 LEU A O 1
ATOM 966 N N . ARG A 1 120 ? 6.739 8.351 10.887 1.00 55.28 120 ARG A N 1
ATOM 967 C CA . ARG A 1 120 ? 6.669 9.351 11.970 1.00 55.28 120 ARG A CA 1
ATOM 968 C C . ARG A 1 120 ? 6.612 10.788 11.473 1.00 55.28 120 ARG A C 1
ATOM 970 O O . ARG A 1 120 ? 5.927 11.615 12.068 1.00 55.28 120 ARG A O 1
ATOM 977 N N . PHE A 1 121 ? 7.310 11.102 10.378 1.00 48.81 121 PHE A N 1
ATOM 978 C CA . PHE A 1 121 ? 7.378 12.470 9.853 1.00 48.81 121 PHE A CA 1
ATOM 979 C C . PHE A 1 121 ? 5.990 13.052 9.527 1.00 48.81 121 PHE A C 1
ATOM 981 O O . PHE A 1 121 ? 5.772 14.251 9.681 1.00 48.81 121 PHE A O 1
ATOM 988 N N . ARG A 1 122 ? 5.024 12.216 9.121 1.00 66.56 122 ARG A N 1
ATOM 989 C CA . ARG A 1 122 ? 3.652 12.654 8.804 1.00 66.56 122 ARG A CA 1
ATOM 990 C C . ARG A 1 122 ? 2.691 12.540 9.990 1.00 66.56 122 ARG A C 1
ATOM 992 O O . ARG A 1 122 ? 1.650 13.193 9.975 1.00 66.56 122 ARG A O 1
ATOM 999 N N . GLU A 1 123 ? 3.027 11.782 11.037 1.00 64.44 123 GLU A N 1
ATOM 1000 C CA . GLU A 1 123 ? 2.168 11.631 12.221 1.00 64.44 123 GLU A CA 1
ATOM 1001 C C . GLU A 1 123 ? 1.915 12.960 12.937 1.00 64.44 123 GLU A C 1
ATOM 1003 O O . GLU A 1 123 ? 0.786 13.221 13.345 1.00 64.44 123 GLU A O 1
ATOM 1008 N N . GLY A 1 124 ? 2.918 13.842 13.024 1.00 66.12 124 GLY A N 1
ATOM 1009 C CA . GLY A 1 124 ? 2.751 15.179 13.606 1.00 66.12 124 GLY A CA 1
ATOM 1010 C C . GLY A 1 124 ? 1.691 16.018 12.879 1.00 66.12 124 GLY A C 1
ATOM 1011 O O . GLY A 1 124 ? 0.810 16.598 13.514 1.00 66.12 124 GLY A O 1
ATOM 1012 N N . HIS A 1 125 ? 1.714 16.017 11.543 1.00 70.31 125 HIS A N 1
ATOM 1013 C CA . HIS A 1 125 ? 0.703 16.698 10.724 1.00 70.31 125 HIS A CA 1
ATOM 1014 C C . HIS A 1 125 ? -0.668 16.020 10.823 1.00 70.31 125 HIS A C 1
ATOM 1016 O O . HIS A 1 125 ? -1.699 16.687 10.911 1.00 70.31 125 HIS A O 1
ATOM 1022 N N . CYS A 1 126 ? -0.702 14.690 10.850 1.00 77.06 126 CYS A N 1
ATOM 1023 C CA . CYS A 1 126 ? -1.958 13.960 10.947 1.00 77.06 126 CYS A CA 1
ATOM 1024 C C . CYS A 1 126 ? -2.607 14.072 12.329 1.00 77.06 126 CYS A C 1
ATOM 1026 O O . CYS A 1 126 ? -3.832 14.093 12.408 1.00 77.06 126 CYS A O 1
ATOM 1028 N N . ASN A 1 127 ? -1.827 14.230 13.402 1.00 74.88 127 ASN A N 1
ATOM 1029 C CA . ASN A 1 127 ? -2.338 14.529 14.740 1.00 74.88 127 ASN A CA 1
ATOM 1030 C C . ASN A 1 127 ? -3.056 15.884 14.777 1.00 74.88 127 ASN A C 1
ATOM 1032 O O . ASN A 1 127 ? -4.117 15.982 15.391 1.00 74.88 127 ASN A O 1
ATOM 1036 N N . PHE A 1 128 ? -2.532 16.893 14.071 1.00 77.62 128 PHE A N 1
ATOM 1037 C CA . PHE A 1 128 ? -3.201 18.188 13.914 1.00 77.62 128 PHE A CA 1
ATOM 1038 C C . PHE A 1 128 ? -4.545 18.057 13.179 1.00 77.62 128 PHE A C 1
ATOM 1040 O O . PHE A 1 128 ? -5.539 18.649 13.589 1.00 77.62 128 PHE A O 1
ATOM 1047 N N . LEU A 1 129 ? -4.609 17.235 12.126 1.00 74.56 129 LEU A N 1
ATOM 1048 C CA . LEU A 1 129 ? -5.831 17.044 11.333 1.00 74.56 129 LEU A CA 1
ATOM 1049 C C . LEU A 1 129 ? -6.832 16.047 11.952 1.00 74.56 129 LEU A C 1
ATOM 1051 O O . LEU A 1 129 ? -8.003 16.029 11.571 1.00 74.56 129 LEU A O 1
ATOM 1055 N N . ARG A 1 130 ? -6.406 15.223 12.917 1.00 73.94 130 ARG A N 1
ATOM 1056 C CA . ARG A 1 130 ? -7.201 14.134 13.515 1.00 73.94 130 ARG A CA 1
ATOM 1057 C C . ARG A 1 130 ? -8.581 14.567 14.048 1.00 73.94 130 ARG A C 1
ATOM 1059 O O . ARG A 1 130 ? -9.539 13.840 13.775 1.00 73.94 130 ARG A O 1
ATOM 1066 N N . PRO A 1 131 ? -8.749 15.715 14.740 1.00 75.94 131 PRO A N 1
ATOM 1067 C CA . PRO A 1 131 ? -10.063 16.154 15.223 1.00 75.94 131 PRO A CA 1
ATOM 1068 C C . PRO A 1 131 ? -11.083 16.433 14.109 1.00 75.94 131 PRO A C 1
ATOM 1070 O O . PRO A 1 131 ? -12.288 16.390 14.355 1.00 75.94 131 PRO A O 1
ATOM 1073 N N . HIS A 1 132 ? -10.625 16.721 12.887 1.00 74.06 132 HIS A N 1
ATOM 1074 C CA . HIS A 1 132 ? -11.510 16.963 11.748 1.00 74.06 132 HIS A CA 1
ATOM 1075 C C . HIS A 1 132 ? -12.041 15.656 11.148 1.00 74.06 132 HIS A C 1
ATOM 1077 O O . HIS A 1 132 ? -13.194 15.608 10.729 1.00 74.06 132 HIS A O 1
ATOM 1083 N N . TYR A 1 133 ? -11.247 14.581 11.167 1.00 69.06 133 TYR A N 1
ATOM 1084 C CA . TYR A 1 133 ? -11.668 13.273 10.653 1.00 69.06 133 TYR A CA 1
ATOM 1085 C C . TYR A 1 133 ? -12.538 12.484 11.629 1.00 69.06 133 TYR A C 1
ATOM 1087 O O . TYR A 1 133 ? -13.423 11.749 11.193 1.00 69.06 133 TYR A O 1
ATOM 1095 N N . SER A 1 134 ? -12.335 12.648 12.940 1.00 66.50 134 SER A N 1
ATOM 1096 C CA . SER A 1 134 ? -13.146 11.941 13.940 1.00 66.50 134 SER A CA 1
ATOM 1097 C C . SER A 1 134 ? -14.628 12.301 13.855 1.00 66.50 134 SER A C 1
ATOM 1099 O O . SER A 1 134 ? -15.478 11.434 14.030 1.00 66.50 134 SER A O 1
ATOM 1101 N N . ARG A 1 135 ? -14.951 13.551 13.504 1.00 64.94 135 ARG A N 1
ATOM 1102 C CA . ARG A 1 135 ? -16.336 13.996 13.281 1.00 64.94 135 ARG A CA 1
ATOM 1103 C C . ARG A 1 135 ? -16.984 13.353 12.055 1.00 64.94 135 ARG A C 1
ATOM 1105 O O . ARG A 1 135 ? -18.193 13.177 12.050 1.00 64.94 135 ARG A O 1
ATOM 1112 N N . VAL A 1 136 ? -16.195 13.001 11.040 1.00 63.28 136 VAL A N 1
ATOM 1113 C CA . VAL A 1 136 ? -16.695 12.360 9.816 1.00 63.28 136 VAL A CA 1
ATOM 1114 C C . VAL A 1 136 ? -17.007 10.887 10.072 1.00 63.28 136 VAL A C 1
ATOM 1116 O O . VAL A 1 136 ? -18.090 10.436 9.724 1.00 63.28 136 VAL A O 1
ATOM 1119 N N . LEU A 1 137 ? -16.108 10.138 10.721 1.00 58.94 137 LEU A N 1
ATOM 1120 C CA . LEU A 1 137 ? -16.353 8.712 10.980 1.00 58.94 137 LEU A CA 1
ATOM 1121 C C . LEU A 1 137 ? -17.407 8.472 12.070 1.00 58.94 137 LEU A C 1
ATOM 1123 O O . LEU A 1 137 ? -18.216 7.564 11.923 1.00 58.94 137 LEU A O 1
ATOM 1127 N N . ASN A 1 138 ? -17.455 9.307 13.113 1.00 59.41 138 ASN A N 1
ATOM 1128 C CA . ASN A 1 138 ? -18.463 9.188 14.177 1.00 59.41 138 ASN A CA 1
ATOM 1129 C C . ASN A 1 138 ? -19.863 9.686 13.769 1.00 59.41 138 ASN A C 1
ATOM 1131 O O . ASN A 1 138 ? -20.784 9.584 14.568 1.00 59.41 138 ASN A O 1
ATOM 1135 N N . GLY A 1 139 ? -20.013 10.296 12.589 1.00 55.00 139 GLY A N 1
ATOM 1136 C CA . GLY A 1 139 ? -21.311 10.719 12.048 1.00 55.00 139 GLY A CA 1
ATOM 1137 C C . GLY A 1 139 ? -21.855 9.803 10.947 1.00 55.00 139 GLY A C 1
ATOM 1138 O O . GLY A 1 139 ? -22.968 10.025 10.480 1.00 55.00 139 GLY A O 1
ATOM 1139 N N . ILE A 1 140 ? -21.064 8.823 10.496 1.00 54.69 140 ILE A N 1
ATOM 1140 C CA . ILE A 1 140 ? -21.429 7.854 9.445 1.00 54.69 140 ILE A CA 1
ATOM 1141 C C . ILE A 1 140 ? -21.789 6.480 10.049 1.00 54.69 140 ILE A C 1
ATOM 1143 O O . ILE A 1 140 ? -22.464 5.689 9.389 1.00 54.69 140 ILE A O 1
ATOM 1147 N N . LEU A 1 141 ? -21.365 6.206 11.287 1.00 45.91 141 LEU A N 1
ATOM 1148 C CA . LEU A 1 141 ? -21.7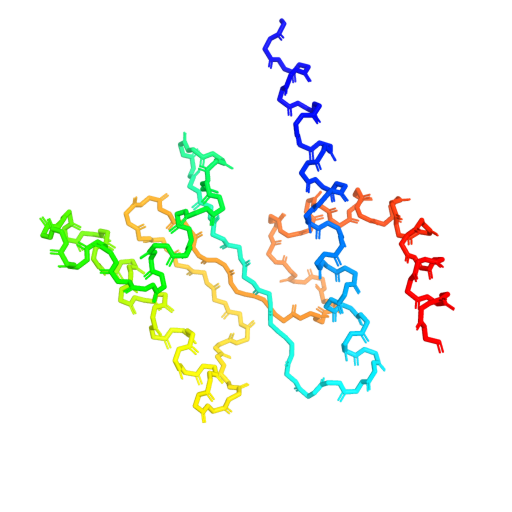51 5.039 12.091 1.00 45.91 141 LEU A CA 1
ATOM 1149 C C . LEU A 1 141 ? -22.747 5.455 13.174 1.00 45.91 141 LEU A C 1
ATOM 1151 O O . LEU A 1 141 ? -23.629 4.627 13.483 1.00 45.91 141 LEU A O 1
#

InterPro domains:
  IPR029058 Alpha/Beta hydrolase fold [G3DSA:3.40.50.1820] (2-139)
  IPR029058 Alpha/Beta hydrolase fold [SSF53474] (4-90)

Secondary structure (DSSP, 8-state):
-HHHHHHHHHHHHIIIIIHHHHHHHHHHHHTT-S--EEEEEEETTBS---HHHHHHHHHTHHHHTT--HHHHHHHHHHHHHHHHHHHHS---SSEEEEETTEEEEEEES---TT--HHHHHHHHHHHHHHHHHHHHHTTT-

Radius of gyration: 16.48 Å; chains: 1; bounding box: 37×46×40 Å